Protein AF-Q4TE50-F1 (afdb_monomer_lite)

InterPro domains:
  IPR041075 NOD1/2, winged helix domain [PF17779] (66-98)
  IPR051261 NOD-like receptor [PTHR24106] (1-99)

Structure (mmCIF, N/CA/C/O backbone):
data_AF-Q4TE50-F1
#
_entry.id   AF-Q4TE50-F1
#
loop_
_atom_site.group_PDB
_atom_site.id
_atom_site.type_symbol
_atom_site.label_atom_id
_atom_site.label_alt_id
_atom_site.label_comp_id
_atom_site.label_asym_id
_atom_site.label_entity_id
_atom_site.label_seq_id
_atom_site.pdbx_PDB_ins_code
_atom_site.Cartn_x
_atom_site.Cartn_y
_atom_site.Cartn_z
_atom_site.occupancy
_atom_site.B_iso_or_equiv
_atom_site.auth_seq_id
_atom_site.auth_comp_id
_atom_site.auth_asym_id
_atom_site.auth_atom_id
_atom_site.pdbx_PDB_model_num
ATOM 1 N N . MET A 1 1 ? -1.036 -7.134 -17.815 1.00 70.75 1 MET A N 1
ATOM 2 C CA . MET A 1 1 ? -1.385 -6.227 -16.695 1.00 70.75 1 MET A CA 1
ATOM 3 C C . MET A 1 1 ? -1.334 -4.761 -17.107 1.00 70.75 1 MET A C 1
ATOM 5 O O . MET A 1 1 ? -2.313 -4.070 -16.877 1.00 70.75 1 MET A O 1
ATOM 9 N N . CYS A 1 2 ? -0.301 -4.307 -17.827 1.00 80.50 2 CYS A N 1
ATOM 10 C CA . CYS A 1 2 ? -0.181 -2.919 -18.317 1.00 80.50 2 CYS A CA 1
ATOM 11 C C . CYS A 1 2 ? -1.261 -2.448 -19.320 1.00 80.50 2 CYS A C 1
ATOM 13 O O . CYS A 1 2 ? -1.176 -1.338 -19.823 1.00 80.50 2 CYS A O 1
ATOM 15 N N . GLN A 1 3 ? -2.266 -3.278 -19.615 1.00 88.50 3 GLN A N 1
ATOM 16 C CA . GLN A 1 3 ? -3.449 -2.897 -20.397 1.00 88.50 3 GLN A CA 1
ATOM 17 C C . GLN A 1 3 ? -4.433 -2.048 -19.574 1.00 88.50 3 GLN A C 1
ATOM 19 O O . GLN A 1 3 ? -5.259 -1.340 -20.137 1.00 88.50 3 GLN A O 1
ATOM 24 N N . ILE A 1 4 ? -4.346 -2.109 -18.241 1.00 93.50 4 ILE A N 1
ATOM 25 C CA . ILE A 1 4 ? -5.115 -1.249 -17.341 1.00 93.50 4 ILE A CA 1
ATOM 26 C C . ILE A 1 4 ? -4.166 -0.145 -16.838 1.00 93.50 4 ILE A C 1
ATOM 28 O O . ILE A 1 4 ? -3.088 -0.476 -16.327 1.00 93.50 4 ILE A O 1
ATOM 32 N N . PRO A 1 5 ? -4.544 1.145 -16.935 1.00 95.25 5 PRO A N 1
ATOM 33 C CA . PRO A 1 5 ? -3.651 2.267 -16.631 1.00 95.25 5 PRO A CA 1
ATOM 34 C C . PRO A 1 5 ? -2.998 2.216 -15.246 1.00 95.25 5 PRO A C 1
ATOM 36 O O . PRO A 1 5 ? -1.802 2.470 -15.127 1.00 95.25 5 PRO A O 1
ATOM 39 N N . VAL A 1 6 ? -3.744 1.821 -14.208 1.00 93.44 6 VAL A N 1
ATOM 40 C CA . VAL A 1 6 ? -3.216 1.762 -12.833 1.00 93.44 6 VAL A CA 1
ATOM 41 C C . VAL A 1 6 ? -2.073 0.751 -12.692 1.00 93.44 6 VAL A C 1
ATOM 43 O O . VAL A 1 6 ? -1.045 1.066 -12.101 1.00 93.44 6 VAL A O 1
ATOM 46 N N . PHE A 1 7 ? -2.190 -0.432 -13.305 1.00 92.06 7 PHE A N 1
ATOM 47 C CA . PHE A 1 7 ? -1.123 -1.435 -13.274 1.00 92.06 7 PHE A CA 1
ATOM 48 C C . PHE A 1 7 ? 0.091 -0.992 -14.088 1.00 92.06 7 PHE A C 1
ATOM 50 O O . PHE A 1 7 ? 1.219 -1.294 -13.703 1.00 92.06 7 PHE A O 1
ATOM 57 N N . CYS A 1 8 ? -0.129 -0.273 -15.195 1.00 94.50 8 CYS A N 1
ATOM 58 C CA . CYS A 1 8 ? 0.959 0.306 -15.978 1.00 94.50 8 CYS A CA 1
ATOM 59 C C . CYS A 1 8 ? 1.760 1.307 -15.133 1.00 94.50 8 CYS A C 1
ATOM 61 O O . CYS A 1 8 ? 2.981 1.203 -15.056 1.00 94.50 8 CYS A O 1
ATOM 63 N N . TRP A 1 9 ? 1.074 2.204 -14.421 1.00 95.38 9 TRP A N 1
ATOM 64 C CA . TRP A 1 9 ? 1.711 3.190 -13.549 1.00 95.38 9 TRP A CA 1
ATOM 65 C C . TRP A 1 9 ? 2.452 2.563 -12.356 1.00 95.38 9 TRP A C 1
ATOM 67 O O . TRP A 1 9 ? 3.590 2.948 -12.079 1.00 95.38 9 TRP A O 1
ATOM 77 N N . ILE A 1 10 ? 1.859 1.561 -11.694 1.00 95.31 10 ILE A N 1
ATOM 78 C CA . ILE A 1 10 ? 2.520 0.804 -10.615 1.00 95.31 10 ILE A CA 1
ATOM 79 C C . ILE A 1 10 ? 3.801 0.147 -11.139 1.00 95.31 10 ILE A C 1
ATOM 81 O O . ILE A 1 10 ? 4.868 0.311 -10.551 1.00 95.31 10 ILE A O 1
ATOM 85 N N . SER A 1 11 ? 3.710 -0.544 -12.280 1.00 93.62 11 SER A N 1
ATOM 86 C CA . SER A 1 11 ? 4.854 -1.234 -12.888 1.00 93.62 11 SER A CA 1
ATOM 87 C C . SER A 1 11 ? 5.953 -0.256 -13.298 1.00 93.62 11 SER A C 1
ATOM 89 O O . SER A 1 11 ? 7.122 -0.507 -13.027 1.00 93.62 11 SER A O 1
ATOM 91 N N . ALA A 1 12 ? 5.585 0.876 -13.906 1.00 93.69 12 ALA A N 1
ATOM 92 C CA . ALA A 1 12 ? 6.529 1.920 -14.294 1.00 93.69 12 ALA A CA 1
ATOM 93 C C . ALA A 1 12 ? 7.237 2.530 -13.077 1.00 93.69 12 ALA A C 1
ATOM 95 O O . ALA A 1 12 ? 8.444 2.733 -13.121 1.00 93.69 12 ALA A O 1
ATOM 96 N N . THR A 1 13 ? 6.509 2.759 -11.980 1.00 94.06 13 THR A N 1
ATOM 97 C CA . THR A 1 13 ? 7.075 3.297 -10.733 1.00 94.06 13 THR A CA 1
ATOM 98 C C . THR A 1 13 ? 8.099 2.345 -10.115 1.00 94.06 13 THR A C 1
ATOM 100 O O . THR A 1 13 ? 9.172 2.779 -9.706 1.00 94.06 13 THR A O 1
ATOM 103 N N . VAL A 1 14 ? 7.785 1.046 -10.056 1.00 92.25 14 VAL A N 1
ATOM 104 C CA . VAL A 1 14 ? 8.716 0.036 -9.528 1.00 92.25 14 VAL A CA 1
ATOM 105 C C . VAL A 1 14 ? 9.936 -0.107 -10.435 1.00 92.25 14 VAL A C 1
ATOM 107 O O . VAL A 1 14 ? 11.062 -0.155 -9.948 1.00 92.25 14 VAL A O 1
ATOM 110 N N . LEU A 1 15 ? 9.728 -0.122 -11.753 1.00 90.94 15 LEU A N 1
ATOM 111 C CA . LEU A 1 15 ? 10.819 -0.220 -12.717 1.00 90.94 15 LEU A CA 1
ATOM 112 C C . LEU A 1 15 ? 11.755 0.999 -12.657 1.00 90.94 15 LEU A C 1
ATOM 114 O O . LEU A 1 15 ? 12.968 0.836 -12.727 1.00 90.94 15 LEU A O 1
ATOM 118 N N . GLU A 1 16 ? 11.212 2.207 -12.502 1.00 91.50 16 GLU A N 1
ATOM 119 C CA . GLU A 1 16 ? 11.995 3.436 -12.332 1.00 91.50 16 GLU A CA 1
ATOM 120 C C . GLU A 1 16 ? 12.901 3.371 -11.092 1.00 91.50 16 GLU A C 1
ATOM 122 O O . GLU A 1 16 ? 14.086 3.694 -11.180 1.00 91.50 16 GLU A O 1
ATOM 127 N N . ASP A 1 17 ? 12.381 2.913 -9.950 1.00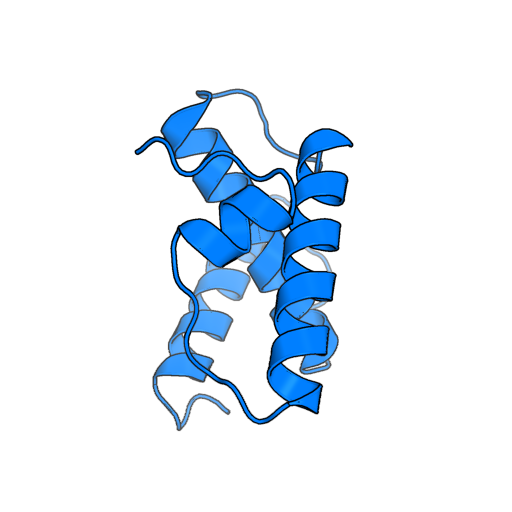 89.06 17 ASP A N 1
ATOM 128 C CA . ASP A 1 17 ? 13.166 2.771 -8.715 1.00 89.06 17 ASP A CA 1
ATOM 129 C C . ASP A 1 17 ? 14.302 1.741 -8.865 1.00 89.06 17 ASP A C 1
ATOM 131 O O . ASP A 1 17 ? 15.445 2.016 -8.503 1.00 89.06 17 ASP A O 1
ATOM 135 N N . MET A 1 18 ? 14.029 0.593 -9.493 1.00 86.94 18 MET A N 1
ATOM 136 C CA . MET A 1 18 ? 15.036 -0.452 -9.743 1.00 86.94 18 MET A CA 1
ATOM 137 C C . MET A 1 18 ? 16.140 -0.020 -10.719 1.00 86.94 18 MET A C 1
ATOM 139 O O . MET A 1 18 ? 17.262 -0.510 -10.636 1.00 86.94 18 MET A O 1
ATOM 143 N N . LEU A 1 19 ? 15.836 0.872 -11.667 1.00 86.56 19 LEU A N 1
ATOM 144 C CA . LEU A 1 19 ? 16.828 1.387 -12.619 1.00 86.56 19 LEU A CA 1
ATOM 145 C C . LEU A 1 19 ? 17.688 2.513 -12.034 1.00 86.56 19 LEU A C 1
ATOM 147 O O . LEU A 1 19 ? 18.803 2.736 -12.505 1.00 86.56 19 LEU A O 1
ATOM 151 N N . THR A 1 20 ? 17.158 3.250 -11.058 1.00 83.62 20 THR A N 1
ATOM 152 C CA . THR A 1 20 ? 17.813 4.428 -10.467 1.00 83.62 20 THR A CA 1
ATOM 153 C C . THR A 1 20 ? 18.579 4.104 -9.190 1.00 83.62 20 THR A C 1
ATOM 155 O O . T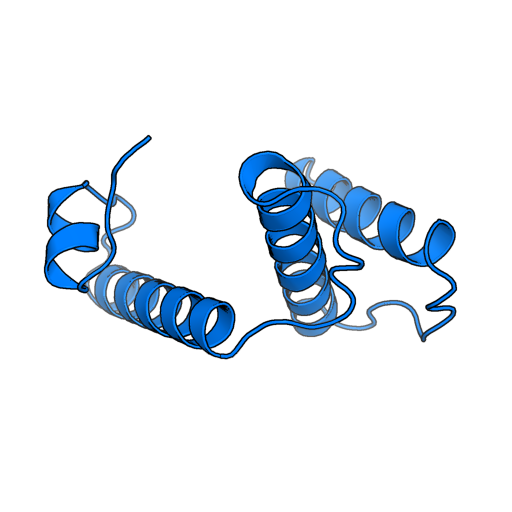HR A 1 20 ? 19.554 4.785 -8.870 1.00 83.62 20 THR A O 1
ATOM 158 N N . THR A 1 21 ? 18.175 3.060 -8.472 1.00 74.31 21 THR A N 1
ATOM 159 C CA . THR A 1 21 ? 18.906 2.529 -7.323 1.00 74.31 21 THR A CA 1
ATOM 160 C C . THR A 1 21 ? 19.831 1.399 -7.774 1.00 74.31 21 THR A C 1
ATOM 162 O O . THR A 1 21 ? 19.533 0.675 -8.718 1.00 74.31 21 THR A O 1
ATOM 165 N N . ASP A 1 22 ? 20.956 1.187 -7.087 1.00 65.88 22 ASP A N 1
ATOM 166 C CA . ASP A 1 22 ? 21.867 0.060 -7.376 1.00 65.88 22 ASP A CA 1
ATOM 167 C C . ASP A 1 22 ? 21.261 -1.308 -6.968 1.00 65.88 22 ASP A C 1
ATOM 169 O O . ASP A 1 22 ? 21.949 -2.328 -6.913 1.00 65.88 22 ASP A O 1
ATOM 173 N N . GLN A 1 23 ? 19.950 -1.349 -6.686 1.00 62.41 23 GLN A N 1
ATOM 174 C CA . GLN A 1 23 ? 19.168 -2.562 -6.483 1.00 62.41 23 GLN A CA 1
ATOM 175 C C . GLN A 1 23 ? 18.903 -3.239 -7.832 1.00 62.41 23 GLN A C 1
ATOM 177 O O . GLN A 1 23 ? 17.767 -3.351 -8.289 1.00 62.41 23 GLN A O 1
ATOM 182 N N . ARG A 1 24 ? 19.962 -3.767 -8.457 1.00 61.50 24 ARG A N 1
ATOM 183 C CA . ARG A 1 24 ? 19.862 -4.737 -9.564 1.00 61.50 24 ARG A CA 1
ATOM 184 C C . ARG A 1 24 ? 19.388 -6.105 -9.053 1.00 61.50 24 ARG A C 1
ATOM 186 O O . ARG A 1 24 ? 20.047 -7.119 -9.272 1.00 61.50 24 ARG A O 1
ATOM 193 N N . GLY A 1 25 ? 18.291 -6.115 -8.301 1.00 66.19 25 GLY A N 1
ATOM 194 C CA . GLY A 1 25 ? 17.597 -7.330 -7.896 1.00 66.19 25 GLY A CA 1
ATOM 195 C C . GLY A 1 25 ? 16.846 -7.961 -9.068 1.00 66.19 25 GLY A C 1
ATOM 196 O O . GLY A 1 25 ? 16.804 -7.420 -10.175 1.00 66.19 25 GLY A O 1
ATOM 197 N N . GLU A 1 26 ? 16.244 -9.121 -8.823 1.00 74.31 26 GLU A N 1
ATOM 198 C CA . GLU A 1 26 ? 15.330 -9.734 -9.784 1.00 74.31 26 GLU A CA 1
ATOM 199 C C . GLU A 1 26 ? 14.064 -8.879 -9.931 1.00 74.31 26 GLU A C 1
ATOM 201 O O . GLU A 1 26 ? 13.566 -8.296 -8.966 1.00 74.31 26 GLU A O 1
ATOM 206 N N . LEU A 1 27 ? 13.542 -8.795 -11.156 1.00 80.88 27 LEU A N 1
ATOM 207 C CA . LEU A 1 27 ? 12.277 -8.109 -11.410 1.00 80.88 27 LEU A CA 1
ATOM 208 C C . LEU A 1 27 ? 11.140 -8.799 -10.638 1.00 80.88 27 LEU A C 1
ATOM 210 O O . LEU A 1 27 ? 11.170 -10.025 -10.501 1.00 80.88 27 LEU A O 1
ATOM 214 N N . PRO A 1 28 ? 10.099 -8.063 -10.201 1.00 85.62 28 PRO A N 1
ATOM 215 C CA . PRO A 1 28 ? 8.970 -8.672 -9.513 1.00 85.62 28 PRO A CA 1
ATOM 216 C C . PRO A 1 28 ? 8.315 -9.718 -10.418 1.00 85.62 28 PRO A C 1
ATOM 218 O O . PRO A 1 28 ? 7.872 -9.401 -11.525 1.00 85.62 28 PRO A O 1
ATOM 221 N N . THR A 1 29 ? 8.271 -10.969 -9.959 1.00 87.38 29 THR A N 1
ATOM 222 C CA . THR A 1 29 ? 7.747 -12.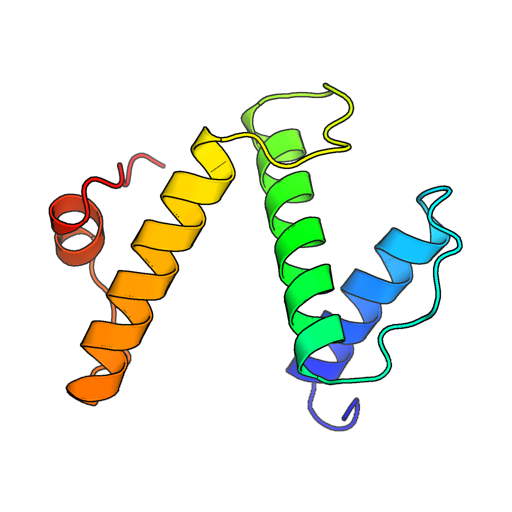089 -10.758 1.00 87.38 29 THR A CA 1
ATOM 223 C C . THR A 1 29 ? 6.270 -12.348 -10.483 1.00 87.38 29 THR A C 1
ATOM 225 O O . THR A 1 29 ? 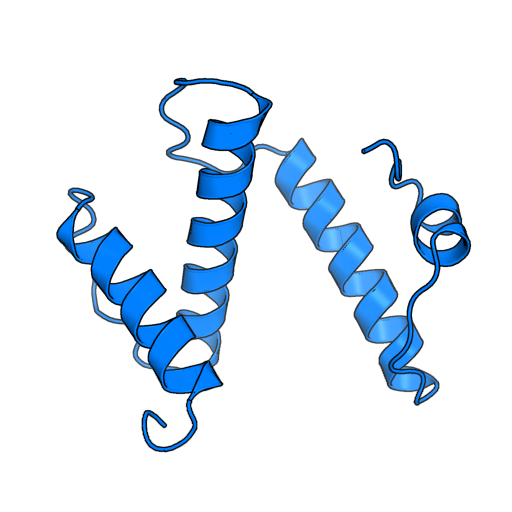5.550 -12.837 -11.357 1.00 87.38 29 THR A O 1
ATOM 228 N N . THR A 1 30 ? 5.793 -11.963 -9.297 1.00 91.94 30 THR A N 1
ATOM 229 C CA . THR A 1 30 ? 4.389 -12.071 -8.902 1.00 91.94 30 THR A CA 1
ATOM 230 C C . THR A 1 30 ? 3.749 -10.704 -8.662 1.00 91.94 30 THR A C 1
ATOM 232 O O . THR A 1 30 ? 4.417 -9.686 -8.471 1.00 91.94 30 THR A O 1
ATOM 235 N N . LEU A 1 31 ? 2.413 -10.676 -8.644 1.00 92.06 31 LEU A N 1
ATOM 236 C CA . LEU A 1 31 ? 1.657 -9.487 -8.247 1.00 92.06 31 LEU A CA 1
ATOM 237 C C . LEU A 1 31 ? 1.977 -9.060 -6.813 1.00 92.06 31 LEU A C 1
ATOM 239 O O . LEU A 1 31 ? 2.114 -7.868 -6.552 1.00 92.06 31 LEU A O 1
ATOM 243 N N . THR A 1 32 ? 2.120 -10.019 -5.901 1.00 94.31 32 THR A N 1
ATOM 244 C CA . THR A 1 32 ? 2.474 -9.745 -4.506 1.00 94.31 32 THR A CA 1
ATOM 245 C C . THR A 1 32 ? 3.839 -9.076 -4.413 1.00 94.31 32 THR A C 1
ATOM 247 O O . THR A 1 32 ? 3.966 -8.077 -3.708 1.00 94.31 32 THR A O 1
ATOM 250 N N . ASP A 1 33 ? 4.828 -9.548 -5.176 1.00 91.56 33 ASP A N 1
ATOM 251 C CA . ASP A 1 33 ? 6.161 -8.934 -5.207 1.00 91.56 33 ASP A CA 1
ATOM 252 C C . ASP A 1 33 ? 6.092 -7.514 -5.764 1.00 91.56 33 ASP A C 1
ATOM 254 O O . ASP A 1 33 ? 6.683 -6.595 -5.200 1.00 91.56 33 ASP A O 1
ATOM 258 N N . LEU A 1 34 ? 5.320 -7.315 -6.840 1.00 93.56 34 LEU A N 1
ATOM 259 C CA . LEU A 1 34 ? 5.147 -6.004 -7.460 1.00 93.56 34 LEU A CA 1
ATOM 260 C C . LEU A 1 34 ? 4.533 -5.001 -6.478 1.00 93.56 34 LEU A C 1
ATOM 262 O O . LEU A 1 34 ? 5.045 -3.892 -6.333 1.00 93.56 34 LEU A O 1
ATOM 266 N N . TYR A 1 35 ? 3.454 -5.386 -5.792 1.00 95.12 35 TYR A N 1
ATOM 267 C CA . TYR A 1 35 ? 2.803 -4.531 -4.801 1.00 95.12 35 TYR A CA 1
ATOM 268 C C . TYR A 1 35 ? 3.676 -4.299 -3.563 1.00 95.12 35 TYR A C 1
ATOM 270 O O . TYR A 1 35 ? 3.689 -3.185 -3.043 1.00 95.12 35 TYR A O 1
ATOM 278 N N . SER A 1 36 ? 4.445 -5.301 -3.131 1.00 92.00 36 SER A N 1
ATOM 279 C CA . SER A 1 36 ? 5.402 -5.169 -2.023 1.00 92.00 36 SER A CA 1
ATOM 280 C C . SER A 1 36 ? 6.505 -4.165 -2.360 1.00 92.00 36 SER A C 1
ATOM 282 O O . SER A 1 36 ? 6.765 -3.246 -1.583 1.00 92.00 36 SER A O 1
ATOM 284 N N . HIS A 1 37 ? 7.092 -4.270 -3.556 1.00 91.56 37 HIS A N 1
ATOM 285 C CA . HIS A 1 37 ? 8.066 -3.296 -4.045 1.00 91.56 37 HIS A CA 1
ATOM 286 C C . HIS A 1 37 ? 7.457 -1.905 -4.168 1.00 91.56 37 HIS A C 1
ATOM 288 O O . HIS A 1 37 ? 8.035 -0.934 -3.686 1.00 91.56 37 HIS A O 1
ATOM 294 N N . PHE A 1 38 ? 6.275 -1.796 -4.772 1.00 94.19 38 PHE A N 1
ATOM 295 C CA . PHE A 1 38 ? 5.595 -0.516 -4.917 1.00 94.19 38 PHE A CA 1
ATOM 296 C C . PHE A 1 38 ? 5.361 0.156 -3.560 1.00 94.19 38 PHE A C 1
ATOM 298 O O . PHE A 1 38 ? 5.642 1.344 -3.419 1.00 94.19 38 PHE A O 1
ATOM 305 N N . LEU A 1 39 ? 4.928 -0.601 -2.546 1.00 93.94 39 LEU A N 1
ATOM 306 C CA . LEU A 1 39 ? 4.754 -0.094 -1.186 1.00 93.94 39 LEU A CA 1
ATOM 307 C C . LEU A 1 39 ? 6.062 0.475 -0.624 1.00 93.94 39 LEU A C 1
ATOM 309 O O . LEU A 1 39 ? 6.072 1.594 -0.116 1.00 93.94 39 LEU A O 1
ATOM 313 N N . MET A 1 40 ? 7.175 -0.250 -0.771 1.00 90.50 40 MET A N 1
ATOM 314 C CA . MET A 1 40 ? 8.489 0.228 -0.331 1.00 90.50 40 MET A CA 1
ATOM 315 C C . MET A 1 40 ? 8.895 1.531 -1.028 1.00 90.50 40 MET A C 1
ATOM 317 O O . MET A 1 40 ? 9.333 2.468 -0.358 1.00 90.50 40 MET A O 1
ATOM 321 N N . VAL A 1 41 ? 8.719 1.617 -2.352 1.00 90.81 41 VAL A N 1
ATOM 322 C CA . VAL A 1 41 ? 9.031 2.826 -3.136 1.00 90.81 41 VAL A CA 1
ATOM 323 C C . VAL A 1 41 ? 8.210 4.019 -2.649 1.00 90.81 41 VAL A C 1
ATOM 325 O O . VAL A 1 41 ? 8.758 5.101 -2.433 1.00 90.81 41 VAL A O 1
ATOM 328 N N . GLN A 1 42 ? 6.906 3.835 -2.427 1.00 92.00 42 GLN A N 1
ATOM 329 C CA . GLN A 1 42 ? 6.033 4.911 -1.952 1.00 92.00 42 GLN A CA 1
ATOM 330 C C . GLN A 1 42 ? 6.412 5.382 -0.545 1.00 92.00 42 GLN A C 1
ATOM 332 O O . GLN A 1 42 ? 6.478 6.590 -0.306 1.00 92.00 42 GLN A O 1
ATOM 337 N N . THR A 1 43 ? 6.738 4.463 0.368 1.00 90.12 43 THR A N 1
ATOM 338 C CA . THR A 1 43 ? 7.172 4.832 1.723 1.00 90.12 43 THR A CA 1
ATOM 339 C C . THR A 1 43 ? 8.483 5.619 1.701 1.00 90.12 43 THR A C 1
ATOM 341 O O . THR A 1 43 ? 8.581 6.666 2.343 1.00 90.12 43 THR A O 1
ATOM 344 N N . LYS A 1 44 ? 9.465 5.194 0.894 1.00 87.75 44 LYS A N 1
ATOM 345 C CA . LYS A 1 44 ? 10.730 5.929 0.716 1.00 87.75 44 LYS A CA 1
ATOM 346 C C . LYS A 1 44 ? 10.505 7.333 0.153 1.00 87.75 44 LYS A C 1
ATOM 348 O O . LYS A 1 44 ? 11.050 8.301 0.680 1.00 87.75 44 LYS A O 1
ATOM 353 N N . ARG A 1 45 ? 9.666 7.462 -0.883 1.00 88.50 45 ARG A N 1
ATOM 354 C CA . ARG A 1 45 ? 9.318 8.758 -1.490 1.00 88.50 45 ARG A CA 1
ATOM 355 C C . ARG A 1 45 ? 8.607 9.685 -0.501 1.00 88.50 45 ARG A C 1
ATOM 357 O O . ARG A 1 45 ? 8.935 10.869 -0.453 1.00 88.50 45 ARG A O 1
ATOM 364 N N . LYS A 1 46 ? 7.680 9.163 0.318 1.00 87.00 46 LYS A N 1
ATOM 365 C CA . LYS A 1 46 ? 7.039 9.931 1.401 1.00 87.00 46 LYS A CA 1
ATOM 366 C C . LYS A 1 46 ? 8.099 10.493 2.351 1.00 87.00 46 LYS A C 1
ATOM 368 O O . LYS A 1 46 ? 8.124 11.698 2.578 1.00 87.00 46 LYS A O 1
ATOM 373 N N . LYS A 1 47 ? 9.013 9.657 2.841 1.00 85.00 47 LYS A N 1
ATOM 374 C CA . LYS A 1 47 ? 10.079 10.101 3.751 1.00 85.00 47 LYS A CA 1
ATOM 375 C C . LYS A 1 47 ? 10.966 11.179 3.152 1.00 85.00 47 LYS A C 1
ATOM 377 O O . LYS A 1 47 ? 11.160 12.217 3.768 1.00 85.00 47 LYS A O 1
ATOM 382 N N . GLN A 1 48 ? 11.430 10.993 1.919 1.00 84.50 48 GLN A N 1
ATOM 383 C CA . GLN A 1 48 ? 12.244 12.005 1.238 1.00 84.50 48 GLN A CA 1
ATOM 384 C C . GLN A 1 48 ? 11.517 13.352 1.116 1.00 84.50 48 GLN A C 1
ATOM 386 O O . GLN A 1 48 ? 12.138 14.403 1.269 1.00 84.50 48 GLN A O 1
ATOM 391 N N . LYS A 1 49 ? 10.201 13.325 0.869 1.00 85.81 49 LYS A N 1
ATOM 392 C CA . LYS A 1 49 ? 9.377 14.529 0.719 1.00 85.81 49 LYS A CA 1
ATOM 393 C C . LYS A 1 49 ? 9.167 15.287 2.038 1.00 85.81 49 LYS A C 1
ATOM 395 O O . LYS A 1 49 ? 9.154 16.513 2.001 1.00 85.81 49 LYS A O 1
ATOM 400 N N . TYR A 1 50 ? 8.985 14.589 3.162 1.00 82.88 50 TYR A N 1
ATOM 401 C CA . TYR A 1 50 ? 8.565 15.202 4.435 1.00 82.88 50 TYR A CA 1
ATOM 402 C C . TYR A 1 50 ? 9.650 15.228 5.528 1.00 82.88 50 TYR A C 1
ATOM 404 O O . TYR A 1 50 ? 9.642 16.124 6.365 1.00 82.88 50 TYR A O 1
ATOM 412 N N . GLU A 1 51 ? 10.603 14.294 5.517 1.00 79.81 51 GLU A N 1
ATOM 413 C CA . GLU A 1 51 ? 11.631 14.116 6.562 1.00 79.81 51 GLU A CA 1
ATOM 414 C C . GLU A 1 51 ? 13.050 14.511 6.093 1.00 79.81 51 GLU A C 1
ATOM 416 O O . GLU A 1 51 ? 13.974 14.611 6.901 1.00 79.81 51 GLU A O 1
ATOM 421 N N . GLY A 1 52 ? 13.241 14.790 4.797 1.00 72.25 52 GLY A N 1
ATOM 422 C CA . GLY A 1 52 ? 14.503 15.275 4.224 1.00 72.25 52 GLY A CA 1
ATOM 423 C C . GLY A 1 52 ? 15.423 14.193 3.634 1.00 72.25 52 GLY A C 1
ATOM 424 O O . GLY A 1 52 ? 15.083 13.017 3.541 1.00 72.25 52 GLY A O 1
ATOM 425 N N . HIS A 1 53 ? 16.616 14.612 3.187 1.00 59.91 53 HIS A N 1
ATOM 426 C CA . HIS A 1 53 ? 17.554 13.834 2.352 1.00 59.91 53 HIS A CA 1
ATOM 427 C C . HIS A 1 53 ? 18.394 12.798 3.125 1.00 59.91 53 HIS A C 1
ATOM 429 O O . HIS A 1 53 ? 19.572 12.595 2.820 1.00 59.91 53 HIS A O 1
ATOM 435 N N . GLN A 1 54 ? 17.840 12.137 4.142 1.00 57.28 54 GLN A N 1
ATOM 436 C CA . GLN A 1 54 ? 18.501 10.937 4.652 1.00 57.28 54 GLN A CA 1
ATOM 437 C C . GLN A 1 54 ? 18.290 9.803 3.655 1.00 57.28 54 GLN A C 1
ATOM 439 O O . GLN A 1 54 ? 17.219 9.659 3.064 1.00 57.28 54 GLN A O 1
ATOM 444 N N . ARG A 1 55 ? 19.350 9.025 3.424 1.00 56.31 55 ARG A N 1
ATOM 445 C CA . ARG A 1 55 ? 19.346 7.867 2.532 1.00 56.31 55 ARG A CA 1
ATOM 446 C C . ARG A 1 55 ? 18.374 6.844 3.128 1.00 56.31 55 ARG A C 1
ATOM 448 O O . ARG A 1 55 ? 18.743 6.048 3.982 1.00 56.31 55 ARG A O 1
ATOM 455 N N . ALA A 1 56 ? 17.102 6.951 2.749 1.00 57.72 56 ALA A N 1
ATOM 456 C CA . ALA A 1 56 ? 16.017 6.088 3.195 1.00 57.72 56 ALA A CA 1
ATOM 457 C C . ALA A 1 56 ? 16.158 4.729 2.499 1.00 57.72 56 ALA A C 1
ATOM 459 O O . ALA A 1 56 ? 15.386 4.373 1.610 1.00 57.72 56 ALA A O 1
ATOM 460 N N . GLU A 1 57 ? 17.229 4.006 2.814 1.00 63.75 57 GLU A N 1
ATOM 461 C CA . GLU A 1 57 ? 17.478 2.694 2.224 1.00 63.75 57 GLU A CA 1
ATOM 462 C C . GLU A 1 57 ? 16.543 1.651 2.848 1.00 63.75 57 GLU A C 1
ATOM 464 O O . GLU A 1 57 ? 16.067 0.765 2.132 1.00 63.75 57 GLU A O 1
ATOM 469 N N . GLU A 1 58 ? 16.165 1.840 4.119 1.00 73.62 58 GLU A N 1
ATOM 470 C CA . GLU A 1 58 ? 15.392 0.883 4.913 1.00 73.62 58 GLU A CA 1
ATOM 471 C C . GLU A 1 58 ? 14.168 1.505 5.608 1.00 73.62 58 GLU A C 1
ATOM 473 O O . GLU A 1 58 ? 14.157 2.678 5.992 1.00 73.62 58 GLU A O 1
ATOM 478 N N . LEU A 1 59 ? 13.126 0.682 5.767 1.00 81.25 59 LEU A N 1
ATOM 479 C C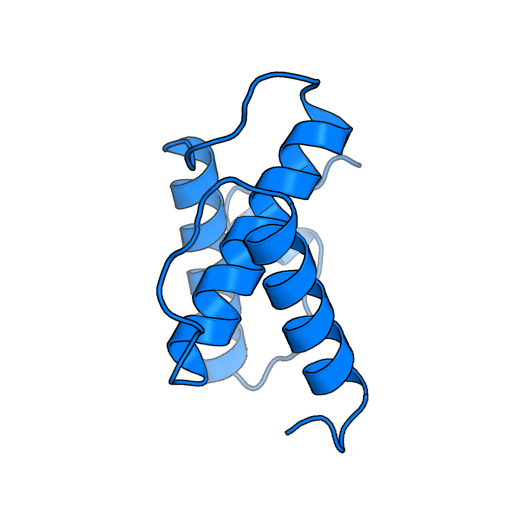A . LEU A 1 59 ? 11.925 1.012 6.535 1.00 81.25 59 LEU A CA 1
ATOM 480 C C . LEU A 1 59 ? 12.263 1.064 8.028 1.00 81.25 59 LEU A C 1
ATOM 482 O O . LEU A 1 59 ? 12.840 0.116 8.564 1.00 81.25 59 LEU A O 1
ATOM 486 N N . THR A 1 60 ? 11.854 2.132 8.711 1.00 87.50 60 THR A N 1
ATOM 487 C CA . THR A 1 60 ? 12.003 2.227 10.171 1.00 87.50 60 THR A CA 1
ATOM 488 C C . THR A 1 60 ? 10.925 1.402 10.873 1.00 87.50 60 THR A C 1
ATOM 490 O O . THR A 1 60 ? 9.891 1.081 10.289 1.00 87.50 60 THR A O 1
ATOM 493 N N . GLU A 1 61 ? 11.123 1.086 12.154 1.00 88.81 61 GLU A N 1
ATOM 494 C CA . GLU A 1 61 ? 10.082 0.419 12.955 1.00 88.81 61 GLU A CA 1
ATOM 495 C C . GLU A 1 61 ? 8.781 1.235 13.005 1.00 88.81 61 GLU A C 1
ATOM 497 O O . GLU A 1 61 ? 7.697 0.666 12.918 1.00 88.81 61 GLU A O 1
ATOM 502 N N . ALA A 1 62 ? 8.883 2.569 13.018 1.00 87.88 62 ALA A N 1
ATOM 503 C CA . ALA A 1 62 ? 7.725 3.454 12.917 1.00 87.88 62 ALA A CA 1
ATOM 504 C C . ALA A 1 62 ? 6.971 3.291 11.581 1.00 87.88 62 ALA A C 1
ATOM 506 O O . ALA A 1 62 ? 5.742 3.249 11.582 1.00 87.88 62 ALA A O 1
ATOM 507 N N . ASP A 1 63 ? 7.673 3.130 10.448 1.00 88.25 63 ASP A N 1
ATOM 508 C CA . ASP A 1 63 ? 7.011 2.861 9.161 1.00 88.25 63 ASP A CA 1
ATOM 509 C C . ASP A 1 63 ? 6.246 1.544 9.203 1.00 88.25 63 ASP A C 1
ATOM 511 O O . ASP A 1 63 ? 5.110 1.465 8.739 1.00 88.25 63 ASP A O 1
ATOM 515 N N . LYS A 1 64 ? 6.878 0.499 9.749 1.00 91.31 64 LYS A N 1
ATOM 516 C CA . LYS A 1 64 ? 6.274 -0.832 9.851 1.00 91.31 64 LYS A CA 1
ATOM 517 C C . LYS A 1 64 ? 5.028 -0.793 10.727 1.00 91.31 64 LYS A C 1
ATOM 519 O O . LYS A 1 64 ? 4.024 -1.396 10.361 1.00 91.31 64 LYS A O 1
ATOM 524 N N . GLU A 1 65 ? 5.070 -0.059 11.837 1.00 93.19 65 GLU A N 1
ATOM 525 C CA . GLU A 1 65 ? 3.919 0.120 12.721 1.00 93.19 65 GLU A CA 1
ATOM 526 C C . GLU A 1 65 ? 2.761 0.831 12.006 1.00 93.19 65 GLU A C 1
ATOM 528 O O . GLU A 1 65 ? 1.620 0.366 12.063 1.00 93.19 65 GLU A O 1
ATOM 533 N N . VAL A 1 66 ? 3.046 1.916 11.279 1.00 92.25 66 VAL A N 1
ATOM 534 C CA . VAL A 1 66 ? 2.033 2.640 10.496 1.00 92.25 66 VAL A CA 1
ATOM 535 C C . VAL A 1 66 ? 1.433 1.745 9.411 1.00 92.25 66 VAL A C 1
ATOM 537 O O . VAL A 1 66 ? 0.212 1.673 9.279 1.00 92.25 66 VAL A O 1
ATOM 540 N N . LEU A 1 67 ? 2.267 1.025 8.656 1.00 93.50 67 LEU A N 1
ATOM 541 C CA . LEU A 1 67 ? 1.812 0.099 7.616 1.00 93.50 67 LEU A CA 1
ATOM 542 C C . LEU A 1 67 ? 0.958 -1.037 8.186 1.00 93.50 67 LEU A C 1
ATOM 544 O O . LEU A 1 67 ? -0.042 -1.408 7.573 1.00 93.50 67 LEU A O 1
ATOM 548 N N . LEU A 1 68 ? 1.314 -1.562 9.361 1.00 95.31 68 LEU A N 1
ATOM 549 C CA . LEU A 1 68 ? 0.544 -2.604 10.033 1.00 95.31 68 LEU A CA 1
ATOM 550 C C . LEU A 1 68 ? -0.835 -2.091 10.463 1.00 95.31 68 LEU A C 1
ATOM 552 O O . LEU A 1 68 ? -1.836 -2.748 10.182 1.00 95.31 68 LEU A O 1
ATOM 556 N N . LYS A 1 69 ? -0.901 -0.901 11.074 1.00 95.69 69 LYS A N 1
ATOM 557 C CA . LYS A 1 69 ? -2.165 -0.249 11.458 1.00 95.69 69 LYS A CA 1
ATOM 558 C C . LYS A 1 69 ? -3.066 0.001 10.246 1.00 95.69 69 LYS A C 1
ATOM 560 O O . LYS A 1 69 ? -4.249 -0.325 10.286 1.00 95.69 69 LYS A O 1
ATOM 565 N N . LEU A 1 70 ? -2.504 0.513 9.148 1.00 95.06 70 LEU A N 1
ATOM 566 C CA . LEU A 1 70 ? -3.238 0.723 7.894 1.00 95.06 70 LEU A CA 1
ATOM 567 C C . LEU A 1 70 ? -3.729 -0.595 7.284 1.00 95.06 70 LEU A C 1
ATOM 569 O O . LEU A 1 70 ? -4.870 -0.676 6.834 1.00 95.06 70 LEU A O 1
ATOM 573 N N . GLY A 1 71 ? -2.887 -1.631 7.283 1.00 95.44 71 GLY A N 1
ATOM 574 C CA . GLY A 1 71 ? -3.244 -2.958 6.785 1.00 95.44 71 GLY A CA 1
ATOM 575 C C . GLY A 1 71 ? -4.375 -3.594 7.591 1.00 95.44 71 GLY A C 1
ATOM 576 O O . GLY A 1 71 ? -5.318 -4.127 7.006 1.00 95.44 71 GLY A O 1
ATOM 577 N N . GLN A 1 72 ? -4.320 -3.481 8.920 1.00 96.25 72 GLN A N 1
ATOM 578 C CA . GLN A 1 72 ? -5.389 -3.934 9.805 1.00 96.25 72 GLN A CA 1
ATOM 579 C C . GLN A 1 72 ? -6.698 -3.183 9.527 1.00 96.25 72 GLN A C 1
ATOM 581 O O . GLN A 1 72 ? -7.727 -3.821 9.317 1.00 96.25 72 GLN A O 1
ATOM 586 N N . LEU A 1 73 ? -6.660 -1.848 9.456 1.00 96.31 73 LEU A N 1
ATOM 587 C CA . LEU A 1 73 ? -7.845 -1.036 9.170 1.00 96.31 73 LEU A CA 1
ATOM 588 C C . LEU A 1 73 ? -8.483 -1.410 7.822 1.00 96.31 73 LEU A C 1
ATOM 590 O O . LEU A 1 73 ? -9.696 -1.608 7.736 1.00 96.31 73 LEU A O 1
ATOM 594 N N . ALA A 1 74 ? -7.667 -1.552 6.773 1.00 96.75 74 ALA A N 1
ATOM 595 C CA . ALA A 1 74 ? -8.130 -1.955 5.449 1.00 96.75 74 ALA A CA 1
ATOM 596 C C . ALA A 1 74 ? -8.773 -3.350 5.461 1.00 96.75 74 ALA A C 1
ATOM 598 O O . ALA A 1 74 ? -9.813 -3.550 4.834 1.00 96.75 74 ALA A O 1
ATOM 599 N N . PHE A 1 75 ? -8.183 -4.300 6.192 1.00 96.62 75 PHE A N 1
ATOM 600 C CA . PHE A 1 75 ? -8.721 -5.650 6.341 1.00 96.62 75 PHE A CA 1
ATOM 601 C C . PHE A 1 75 ? -10.083 -5.645 7.049 1.00 96.62 75 PHE A C 1
ATOM 603 O O . PHE A 1 75 ? -11.049 -6.196 6.524 1.00 96.62 75 PHE A O 1
ATOM 610 N N . GLU A 1 76 ? -10.200 -4.950 8.182 1.00 96.12 76 GLU A N 1
ATOM 611 C CA . GLU A 1 76 ? -11.456 -4.853 8.938 1.00 96.12 76 GLU A CA 1
ATOM 612 C C . GLU A 1 76 ? -12.579 -4.166 8.143 1.00 96.12 76 GLU A C 1
ATOM 614 O O . GLU A 1 76 ? -13.755 -4.518 8.281 1.00 96.12 76 GLU A O 1
ATOM 619 N N . HIS A 1 77 ? -12.243 -3.165 7.322 1.00 96.75 77 HIS A N 1
ATOM 620 C CA . HIS A 1 77 ? -13.199 -2.512 6.425 1.00 96.75 77 HIS A CA 1
ATOM 621 C C . HIS A 1 77 ? -13.629 -3.448 5.293 1.00 96.75 77 HIS A C 1
ATOM 623 O O . HIS A 1 77 ? -14.825 -3.548 5.006 1.00 96.75 77 HIS A O 1
ATOM 629 N N . LEU A 1 78 ? -12.684 -4.195 4.716 1.00 97.31 78 LEU A N 1
ATOM 630 C CA . LEU A 1 78 ? -12.963 -5.168 3.665 1.00 97.31 78 LEU A CA 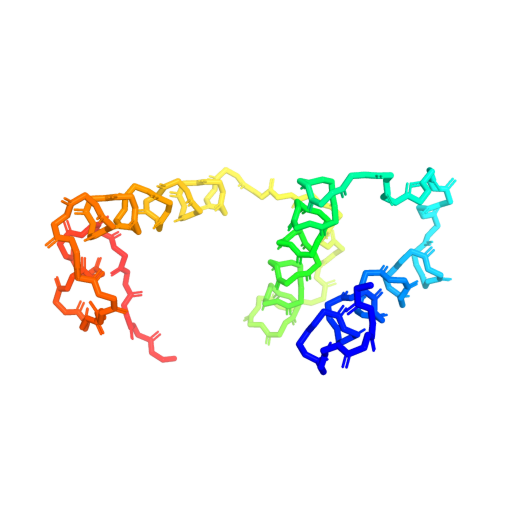1
ATOM 631 C C . LEU A 1 78 ? -13.908 -6.278 4.145 1.00 97.31 78 LEU A C 1
ATOM 633 O O . LEU A 1 78 ? -14.858 -6.600 3.434 1.00 97.31 78 LEU A O 1
ATOM 637 N N . GLU A 1 79 ? -13.715 -6.811 5.357 1.00 97.62 79 GLU A N 1
ATOM 638 C CA . GLU A 1 79 ? -14.615 -7.818 5.949 1.00 97.62 79 GLU A CA 1
ATOM 639 C C . GLU A 1 79 ? -16.059 -7.312 6.096 1.00 97.62 79 GLU A C 1
ATOM 641 O O . GLU A 1 79 ? -17.012 -8.084 5.990 1.00 97.62 79 GLU A O 1
ATOM 646 N N . LYS A 1 80 ? -16.233 -6.002 6.301 1.00 96.75 80 LYS A N 1
ATOM 647 C CA . LYS A 1 80 ? -17.544 -5.343 6.419 1.00 96.75 80 LYS A CA 1
ATOM 648 C C . LYS A 1 80 ? -18.113 -4.889 5.070 1.00 96.75 80 LYS A C 1
ATOM 650 O O . LYS A 1 80 ? -19.228 -4.376 5.034 1.00 96.75 80 LYS A O 1
ATOM 655 N N . GLY A 1 81 ? -17.369 -5.053 3.973 1.00 96.62 81 GLY A N 1
ATOM 656 C CA . GLY A 1 81 ? -17.736 -4.539 2.649 1.00 96.62 81 GLY A CA 1
ATOM 657 C C . GLY A 1 81 ? -17.622 -3.015 2.518 1.00 96.62 81 GLY A C 1
ATOM 658 O O . GLY A 1 81 ? -18.157 -2.438 1.572 1.00 96.62 81 GLY A O 1
ATOM 659 N N . ASN A 1 82 ? -16.930 -2.358 3.450 1.00 95.44 82 ASN A N 1
ATOM 660 C CA . ASN A 1 82 ? -16.709 -0.918 3.434 1.00 95.44 82 ASN A CA 1
ATOM 661 C C . ASN A 1 82 ? -15.444 -0.601 2.632 1.00 95.44 82 ASN A C 1
ATOM 663 O O . ASN A 1 82 ? -14.370 -1.116 2.921 1.00 95.44 82 ASN A O 1
ATOM 667 N N . ILE A 1 83 ? -15.561 0.278 1.636 1.00 93.88 83 ILE A N 1
ATOM 668 C CA . ILE A 1 83 ? -14.426 0.720 0.801 1.00 93.88 83 ILE A CA 1
ATOM 669 C C . ILE A 1 83 ? -14.002 2.169 1.073 1.00 93.88 83 ILE A C 1
ATOM 671 O O . ILE A 1 83 ? -13.003 2.631 0.528 1.00 93.88 83 ILE A O 1
ATOM 675 N N . MET A 1 84 ? -14.781 2.888 1.884 1.00 95.00 84 MET A N 1
ATOM 676 C CA . MET A 1 84 ? -14.531 4.279 2.256 1.00 95.00 84 MET A CA 1
ATOM 677 C C . MET A 1 84 ? -13.838 4.340 3.618 1.00 95.00 84 MET A C 1
ATOM 679 O O . MET A 1 84 ? -14.125 3.519 4.493 1.00 95.00 84 MET A O 1
ATOM 683 N N . PHE A 1 85 ? -12.963 5.332 3.775 1.00 93.56 85 PHE A N 1
ATOM 684 C CA . PHE A 1 85 ? -12.222 5.624 5.000 1.00 93.56 85 PHE A CA 1
ATOM 685 C C . PHE A 1 85 ? -12.389 7.103 5.336 1.00 93.56 85 PHE A C 1
ATOM 687 O O . PHE A 1 85 ? -12.351 7.944 4.431 1.00 93.56 85 PHE A O 1
ATOM 694 N N . TYR A 1 86 ? -12.547 7.408 6.617 1.00 93.19 86 TYR A N 1
ATOM 695 C CA . TYR A 1 86 ? -12.668 8.769 7.131 1.00 93.19 86 TYR A CA 1
ATOM 696 C C . TYR A 1 86 ? -11.550 9.075 8.144 1.00 93.19 86 TYR A C 1
ATOM 698 O O . TYR A 1 86 ? -10.947 8.140 8.679 1.00 93.19 86 TYR A O 1
ATOM 706 N N . PRO A 1 87 ? -11.237 10.357 8.418 1.00 93.81 87 PRO A N 1
ATOM 707 C CA . PRO A 1 87 ? -10.235 10.732 9.422 1.00 93.81 87 PRO A CA 1
ATOM 708 C C . PRO A 1 87 ? -10.441 10.046 10.777 1.00 93.81 87 PRO A C 1
ATOM 710 O O . PRO A 1 87 ? -9.483 9.580 11.389 1.00 93.81 87 PRO A O 1
ATOM 713 N N . GLU A 1 88 ? -11.692 9.875 11.198 1.00 93.44 88 GLU A N 1
ATOM 714 C CA . GLU A 1 88 ? -12.051 9.221 12.456 1.00 93.44 88 GLU A CA 1
ATOM 715 C C . GLU A 1 88 ? -11.622 7.744 12.494 1.00 93.44 88 GLU A C 1
ATOM 717 O O . GLU A 1 88 ? -11.318 7.210 13.562 1.00 93.44 88 GLU A O 1
ATOM 722 N N . ASP A 1 89 ? -11.572 7.066 11.342 1.00 93.94 89 ASP A N 1
ATOM 723 C CA . ASP A 1 89 ? -11.094 5.683 11.250 1.00 93.94 89 ASP A CA 1
ATOM 724 C C . ASP A 1 89 ? -9.582 5.609 11.509 1.00 93.94 89 ASP A C 1
ATOM 726 O O . ASP A 1 89 ? -9.107 4.720 12.218 1.00 93.94 89 ASP A O 1
ATOM 730 N N . LEU A 1 90 ? -8.828 6.581 10.987 1.00 92.44 90 LEU A N 1
ATOM 731 C CA . LEU A 1 90 ? -7.379 6.686 11.169 1.00 92.44 90 LEU A CA 1
ATOM 732 C C . LEU A 1 90 ? -7.028 7.039 12.622 1.00 92.44 90 LEU A C 1
ATOM 734 O O . LEU A 1 90 ? -6.172 6.382 13.222 1.00 92.44 90 LEU A O 1
ATOM 738 N N . GLU A 1 91 ? -7.743 7.998 13.217 1.00 93.00 91 GLU A N 1
ATOM 739 C CA . GLU A 1 91 ? -7.575 8.384 14.623 1.00 93.00 91 GLU A CA 1
ATOM 740 C C . GLU A 1 91 ? -7.840 7.208 15.572 1.00 93.00 91 GLU A C 1
ATOM 742 O O . GLU A 1 91 ? -7.072 6.965 16.507 1.00 93.00 91 GLU A O 1
ATOM 747 N N . ARG A 1 92 ? -8.889 6.413 15.311 1.00 91.81 92 ARG A N 1
ATOM 748 C CA . ARG A 1 92 ? -9.209 5.205 16.095 1.00 91.81 92 ARG A CA 1
ATOM 749 C C . ARG A 1 92 ? -8.121 4.138 16.018 1.00 91.81 92 ARG A C 1
ATOM 751 O O . ARG A 1 92 ? -7.944 3.389 16.978 1.00 91.81 92 ARG A O 1
ATOM 758 N N . CYS A 1 93 ? -7.382 4.079 14.914 1.00 90.00 93 CYS A N 1
ATOM 759 C CA . CYS A 1 93 ? -6.211 3.217 14.755 1.00 90.00 93 CYS A CA 1
ATOM 760 C C . CYS A 1 93 ? -4.925 3.823 15.346 1.00 90.00 93 CYS A C 1
ATOM 762 O O . CYS A 1 93 ? -3.858 3.208 15.260 1.00 90.00 93 CYS A O 1
ATOM 764 N N . GLY A 1 94 ? -5.004 5.005 15.966 1.00 88.94 94 GLY A N 1
ATOM 765 C CA . GLY A 1 94 ? -3.862 5.703 16.549 1.00 88.94 94 GLY A CA 1
ATOM 766 C C . GLY A 1 94 ? -2.892 6.234 15.496 1.00 88.94 94 GLY A C 1
ATOM 767 O O . GLY A 1 94 ? -1.681 6.224 15.732 1.00 88.94 94 GLY A O 1
ATOM 768 N N . LEU A 1 95 ? -3.409 6.620 14.326 1.00 89.75 95 LEU A N 1
ATOM 769 C CA . LEU A 1 95 ? -2.675 7.329 13.283 1.00 89.75 95 LEU A CA 1
ATOM 770 C C . LEU A 1 95 ? -3.068 8.805 13.321 1.00 89.75 95 LEU A C 1
ATOM 772 O O . LEU A 1 95 ? -4.252 9.133 13.318 1.00 89.75 95 LEU A O 1
ATOM 776 N N . ASP A 1 96 ? -2.068 9.683 13.361 1.00 83.69 96 ASP A N 1
ATOM 777 C CA . ASP A 1 96 ? -2.290 11.122 13.246 1.00 83.69 96 ASP A CA 1
ATOM 778 C C . ASP A 1 96 ? -2.629 11.492 11.793 1.00 83.69 96 ASP A C 1
ATOM 780 O O . ASP A 1 96 ? -2.015 10.976 10.854 1.00 83.69 96 ASP A O 1
ATOM 784 N N . VAL A 1 97 ? -3.619 12.368 11.624 1.00 76.75 97 VAL A N 1
ATOM 785 C CA . VAL A 1 97 ? -4.156 12.811 10.324 1.00 76.75 97 VAL A CA 1
ATOM 786 C C . VAL A 1 97 ? -3.721 14.249 10.005 1.00 76.75 97 VAL A C 1
ATOM 788 O O . VAL A 1 97 ? -4.241 14.862 9.077 1.00 76.75 97 VAL A O 1
ATOM 791 N N . SER A 1 98 ? -2.775 14.812 10.764 1.00 73.94 98 SER A N 1
ATOM 792 C CA . SER A 1 98 ? -2.212 16.130 10.463 1.00 73.94 98 SER A CA 1
ATOM 793 C C . SER A 1 98 ? -1.591 16.177 9.048 1.00 73.94 98 SER A C 1
ATOM 795 O O . SER A 1 98 ? -0.897 15.247 8.629 1.00 73.94 98 SER A O 1
ATOM 797 N N . GLU A 1 99 ? -1.922 17.232 8.284 1.00 51.53 99 GLU A N 1
ATOM 798 C CA . GLU A 1 99 ? -1.490 17.455 6.884 1.00 51.53 99 GLU A CA 1
ATOM 799 C C . GLU A 1 99 ? -0.003 17.813 6.731 1.00 51.53 99 GLU A C 1
ATOM 801 O O . GLU A 1 99 ? 0.513 18.618 7.542 1.00 51.53 99 GLU A O 1
#

Sequence (99 aa):
MCQIPVFCWISATVLEDMLTTDQRGELPTTLTDLYSHFLMVQTKRKKQKYEGHQRAEELTEADKEVLLKLGQLAFEHLEKGNIMFYPEDLERCGLDVSE

pLDDT: mean 86.99, std 10.88, range [51.53, 97.62]

Radius of gyration: 15.43 Å; chains: 1; bounding box: 40×30×37 Å

Organism: Tetraodon nigroviridis (NCBI:txid99883)

Secondary structure (DSSP, 8-state):
-TTSHHHHHHHHHHHHHHHHSS---PPP-SHHHHHHHHHHHHHHHHHHHHT-SS---S--HHHHHHHHHHHHHHHHHHHTT-----HHHHHHTT-----

Foldseek 3Di:
DVVDVVVVVLLVLLVVCCVVDVVVDDRQPDPVSSVVSSLLSVVLVVCCVPVHDDPPPDDDPVNVLLVVLVVVLCVVCVVVVHPDDDCVSCVVSVHDPDD